Protein AF-A0A9X1TPW8-F1 (afdb_monomer_lite)

InterPro domains:
  IPR013189 Glycosyl hydrolase family 32, C-terminal [PF08244] (53-149)
  IPR013320 Concanavalin A-like lectin/glucanase domain superfamily [SSF49899] (25-156)
  IPR051214 Glycosyl Hydrolase 32 Enzymes [PTHR43101] (1-149)

Sequence (164 aa):
AGVLTAPREVDVHPDGSLRVVPAPELELLRAAAPFVTAPGRRTPLPPSYDLTVTASDRTTVSLLRSASGARLTVVLDPDEGTVTLDRADWPRTGPEGSAPIVVRAPADKVRILVDGSLLELFIGDRATITERIYRRPDDTAELAVSGGSEITVTGWEVVAPTDG

Foldseek 3Di:
DDDDDADWDWDADPVRAIFIDGDPCQVLQFDPFWQDWFADAKGADDLWKKKKKFFPAWKWKFFKAAPVGDTFIWIQHQPQQKIKTQQQVQFDPDPVHRDIDIDRHRRRMWIWTHHRQWIWICHNRRDIDIGGGDDDPRMGGMIHMDDGPDMTMTMGGGHDRPDD

Structure (mmCIF, N/CA/C/O backbone):
data_AF-A0A9X1TPW8-F1
#
_entry.id   AF-A0A9X1TPW8-F1
#
loop_
_atom_site.group_PDB
_atom_site.id
_atom_site.type_symbol
_atom_site.label_atom_id
_atom_site.label_alt_id
_atom_site.label_comp_id
_atom_site.label_asym_id
_atom_site.label_entity_id
_atom_site.label_seq_id
_atom_site.pdbx_PDB_ins_code
_atom_site.Cartn_x
_atom_site.Cartn_y
_atom_site.Cartn_z
_atom_site.occupancy
_atom_site.B_iso_or_equiv
_atom_site.auth_seq_id
_atom_site.auth_comp_id
_atom_site.auth_asym_id
_atom_site.auth_atom_id
_atom_site.pdbx_PDB_model_num
ATOM 1 N N . ALA A 1 1 ? 12.198 -19.810 -2.364 1.00 64.50 1 ALA A N 1
ATOM 2 C CA . ALA A 1 1 ? 12.490 -19.253 -1.027 1.00 64.50 1 ALA A CA 1
ATOM 3 C C . ALA A 1 1 ? 11.373 -18.287 -0.651 1.00 64.50 1 ALA A C 1
ATOM 5 O O . ALA A 1 1 ? 10.848 -17.639 -1.551 1.00 64.50 1 ALA A O 1
ATOM 6 N N . GLY A 1 2 ? 10.969 -18.253 0.620 1.00 83.00 2 GLY A N 1
ATOM 7 C CA . GLY A 1 2 ? 9.932 -17.350 1.134 1.00 83.00 2 GLY A CA 1
ATOM 8 C C . GLY A 1 2 ? 10.529 -16.203 1.949 1.00 83.00 2 GLY A C 1
ATOM 9 O O . GLY A 1 2 ? 11.703 -16.255 2.309 1.00 83.00 2 GLY A O 1
ATOM 10 N N . VAL A 1 3 ? 9.714 -15.190 2.230 1.00 91.06 3 VAL A N 1
ATOM 11 C CA . VAL A 1 3 ? 10.019 -14.087 3.154 1.00 91.06 3 VAL A CA 1
ATOM 12 C C . VAL A 1 3 ? 8.934 -14.039 4.227 1.00 91.06 3 VAL A C 1
ATOM 14 O O . VAL A 1 3 ? 7.811 -14.483 3.975 1.00 91.06 3 VAL A O 1
ATOM 17 N N . LEU A 1 4 ? 9.270 -13.542 5.415 1.00 93.81 4 LEU A N 1
ATOM 18 C CA . LEU A 1 4 ? 8.281 -13.306 6.464 1.00 93.81 4 LEU A CA 1
ATOM 19 C C . LEU A 1 4 ? 7.514 -12.018 6.168 1.00 93.81 4 LEU A C 1
ATOM 21 O O . LEU A 1 4 ? 8.063 -11.079 5.599 1.00 93.81 4 LEU A O 1
ATOM 25 N N . THR A 1 5 ? 6.244 -11.996 6.555 1.00 96.06 5 THR A N 1
ATOM 26 C CA . THR A 1 5 ? 5.426 -10.784 6.545 1.00 96.06 5 THR A CA 1
ATOM 27 C C . THR A 1 5 ? 5.793 -9.864 7.699 1.00 96.06 5 THR A C 1
ATOM 29 O O . THR A 1 5 ? 6.331 -10.323 8.711 1.00 96.06 5 THR A O 1
ATOM 32 N N . ALA A 1 6 ? 5.418 -8.593 7.593 1.00 95.56 6 ALA A N 1
ATOM 33 C CA . ALA A 1 6 ? 5.496 -7.648 8.693 1.00 95.56 6 ALA A CA 1
ATOM 34 C C . ALA A 1 6 ? 4.782 -8.190 9.956 1.00 95.56 6 ALA A C 1
ATOM 36 O O . ALA A 1 6 ? 3.683 -8.764 9.851 1.00 95.56 6 ALA A O 1
ATOM 37 N N . PRO A 1 7 ? 5.388 -8.021 11.151 1.00 96.44 7 PRO A N 1
ATOM 38 C CA . PRO A 1 7 ? 4.735 -8.331 12.414 1.00 96.44 7 PRO A CA 1
ATOM 39 C C . PRO A 1 7 ? 3.458 -7.505 12.561 1.00 96.44 7 PRO A C 1
ATOM 41 O O . PRO A 1 7 ? 3.364 -6.359 12.113 1.00 96.44 7 PRO A O 1
ATOM 44 N N . ARG A 1 8 ? 2.455 -8.117 13.182 1.00 96.56 8 ARG A N 1
ATOM 45 C CA . ARG A 1 8 ? 1.111 -7.564 13.302 1.00 96.56 8 ARG A CA 1
ATOM 46 C C . ARG A 1 8 ? 0.499 -7.964 14.631 1.00 96.56 8 ARG A C 1
ATOM 48 O O . ARG A 1 8 ? 0.705 -9.085 15.095 1.00 96.56 8 ARG A O 1
ATOM 55 N N . GLU A 1 9 ? -0.267 -7.055 15.201 1.00 97.38 9 GLU A N 1
ATOM 56 C CA . GLU A 1 9 ? -1.115 -7.335 16.348 1.00 97.38 9 GLU A CA 1
ATOM 57 C C . GLU A 1 9 ? -2.463 -7.848 15.848 1.00 97.38 9 GLU A C 1
ATOM 59 O O . GLU A 1 9 ? -3.008 -7.352 14.855 1.00 97.38 9 GLU A O 1
ATOM 64 N N . VAL A 1 10 ? -2.983 -8.861 16.536 1.00 96.44 10 VAL A N 1
ATOM 65 C CA . VAL A 1 10 ? -4.271 -9.479 16.232 1.00 96.44 10 VAL A CA 1
ATOM 66 C C . VAL A 1 10 ? -5.146 -9.384 17.471 1.00 96.44 10 VAL A C 1
ATOM 68 O O . VAL A 1 10 ? -4.734 -9.801 18.551 1.00 96.44 10 VAL A O 1
ATOM 71 N N . ASP A 1 11 ? -6.342 -8.841 17.295 1.00 96.31 11 ASP A N 1
ATOM 72 C CA . ASP A 1 11 ? -7.339 -8.653 18.347 1.00 96.31 11 ASP A CA 1
ATOM 73 C C . ASP A 1 11 ? -8.747 -8.908 17.777 1.00 96.31 11 ASP A C 1
ATOM 75 O O . ASP A 1 11 ? -8.898 -9.364 16.637 1.00 96.31 11 ASP A O 1
ATOM 79 N N . VAL A 1 12 ? -9.790 -8.636 18.555 1.00 96.94 12 VAL A N 1
ATOM 80 C CA . VAL A 1 12 ? -11.189 -8.812 18.171 1.00 96.94 12 VAL A CA 1
ATOM 81 C C . VAL A 1 12 ? -11.947 -7.501 18.377 1.00 96.94 12 VAL A C 1
ATOM 83 O O . VAL A 1 12 ? -11.910 -6.892 19.443 1.00 96.94 12 VAL A O 1
ATOM 86 N N . HIS A 1 13 ? -12.657 -7.061 17.342 1.00 93.81 13 HIS A N 1
ATOM 87 C CA . HIS A 1 13 ? -13.569 -5.920 17.402 1.00 93.81 13 HIS A CA 1
ATOM 88 C C . HIS A 1 13 ? -14.790 -6.216 18.293 1.00 93.81 13 HIS A C 1
ATOM 90 O O . HIS A 1 13 ? -15.148 -7.380 18.477 1.00 93.81 13 HIS A O 1
ATOM 96 N N . PRO A 1 14 ? -15.521 -5.196 18.789 1.00 95.12 14 PRO A N 1
ATOM 97 C CA . PRO A 1 14 ? -16.750 -5.411 19.567 1.00 95.12 14 PRO A CA 1
ATOM 98 C C . PRO A 1 14 ? -17.833 -6.227 18.840 1.00 95.12 14 PRO A C 1
ATOM 100 O O . PRO A 1 14 ? -18.679 -6.842 19.482 1.00 95.12 14 PRO A O 1
ATOM 103 N N . ASP A 1 15 ? -17.807 -6.232 17.504 1.00 93.19 15 ASP A N 1
ATOM 104 C CA . ASP A 1 15 ? -18.701 -7.015 16.641 1.00 93.19 15 ASP A CA 1
ATOM 105 C C . ASP A 1 15 ? -18.261 -8.488 16.465 1.00 93.19 15 ASP A C 1
ATOM 107 O O . ASP A 1 15 ? -18.922 -9.250 15.760 1.00 93.19 15 ASP A O 1
ATOM 111 N N . GLY A 1 16 ? -17.159 -8.899 17.103 1.00 94.31 16 GLY A N 1
ATOM 112 C CA . GLY A 1 16 ? -16.591 -10.245 17.022 1.00 94.31 16 GLY A CA 1
ATOM 113 C C . GLY A 1 16 ? -15.702 -10.490 15.799 1.00 94.31 16 GLY A C 1
ATOM 114 O O . GLY A 1 16 ? -15.172 -11.592 15.651 1.00 94.31 16 GLY A O 1
ATOM 115 N N . SER A 1 17 ? -15.525 -9.502 14.917 1.00 92.19 17 SER A N 1
ATOM 116 C CA . SER A 1 17 ? -14.631 -9.626 13.764 1.00 92.19 17 SER A CA 1
ATOM 117 C C . SER A 1 17 ? -13.160 -9.474 14.153 1.00 92.19 17 SER A C 1
ATOM 119 O O . SER A 1 17 ? -12.816 -8.836 15.147 1.00 92.19 17 SER A O 1
ATOM 121 N N . LEU A 1 18 ? -12.277 -10.078 13.358 1.00 93.88 18 LEU A N 1
ATOM 122 C CA . LEU A 1 18 ? -10.835 -9.995 13.567 1.00 93.88 18 LEU A CA 1
ATOM 123 C C . LEU A 1 18 ? -10.351 -8.559 13.329 1.00 93.88 18 LEU A C 1
ATOM 125 O O . LEU A 1 18 ? -10.643 -7.966 12.289 1.00 93.88 18 LEU A O 1
ATOM 129 N N . ARG A 1 19 ? -9.557 -8.039 14.259 1.00 95.31 19 ARG A N 1
ATOM 130 C CA . ARG A 1 19 ? -8.776 -6.820 14.089 1.00 95.31 19 ARG A CA 1
ATOM 131 C C . ARG A 1 19 ? -7.332 -7.197 13.790 1.00 95.31 19 ARG A C 1
ATOM 133 O O . ARG A 1 19 ? -6.740 -7.985 14.523 1.00 95.31 19 ARG A O 1
ATOM 140 N N . VAL A 1 20 ? -6.759 -6.631 12.732 1.00 95.12 20 VAL A N 1
ATOM 141 C CA . VAL A 1 20 ? -5.363 -6.867 12.340 1.00 95.12 20 VAL A CA 1
ATOM 142 C C . VAL A 1 20 ? -4.705 -5.545 11.983 1.00 95.12 20 VAL A C 1
ATOM 144 O O . VAL A 1 20 ? -5.105 -4.879 11.026 1.00 95.12 20 VAL A O 1
ATOM 147 N N . VAL A 1 21 ? -3.663 -5.175 12.724 1.00 96.12 21 VAL A N 1
ATOM 148 C CA . VAL A 1 21 ? -2.892 -3.946 12.485 1.00 96.12 21 VAL A CA 1
ATOM 149 C C . VAL A 1 21 ? -1.394 -4.242 12.450 1.00 96.12 21 VAL A C 1
ATOM 151 O O . VAL A 1 21 ? -0.947 -5.155 13.145 1.00 96.12 21 VAL A O 1
ATOM 154 N N . PRO A 1 22 ? -0.591 -3.501 11.664 1.00 96.56 22 PRO A N 1
ATOM 155 C CA . PRO A 1 22 ? 0.860 -3.637 11.732 1.00 96.56 22 PRO A CA 1
ATOM 156 C C . PRO A 1 22 ? 1.356 -3.305 13.139 1.00 96.56 22 PRO A C 1
ATOM 158 O O . PRO A 1 22 ? 0.847 -2.365 13.753 1.00 96.56 22 PRO A O 1
ATOM 161 N N . ALA A 1 23 ? 2.357 -4.043 13.617 1.00 96.75 23 ALA A N 1
ATOM 162 C CA . ALA A 1 23 ? 2.947 -3.799 14.927 1.00 96.75 23 ALA A CA 1
ATOM 163 C C . ALA A 1 23 ? 3.516 -2.364 15.004 1.00 96.75 23 ALA A C 1
ATOM 165 O O . ALA A 1 23 ? 4.138 -1.905 14.033 1.00 96.75 23 ALA A O 1
ATOM 166 N N . PRO A 1 24 ? 3.299 -1.629 16.109 1.00 95.38 24 PRO A N 1
ATOM 167 C CA . PRO A 1 24 ? 3.745 -0.242 16.244 1.00 95.38 24 PRO A CA 1
ATOM 168 C C . PRO A 1 24 ? 5.270 -0.093 16.157 1.00 95.38 24 PRO A C 1
ATOM 170 O O . PRO A 1 24 ? 5.761 0.928 15.684 1.00 95.38 24 PRO A O 1
ATOM 173 N N . GLU A 1 25 ? 6.038 -1.126 16.503 1.00 95.75 25 GLU A N 1
ATOM 174 C CA . GLU A 1 25 ? 7.501 -1.147 16.398 1.00 95.75 25 GLU A CA 1
ATOM 175 C C . GLU A 1 25 ? 7.997 -0.941 14.960 1.00 95.75 25 GLU A C 1
ATOM 177 O O . GLU A 1 25 ? 9.123 -0.491 14.762 1.00 95.75 25 GLU A O 1
ATOM 182 N N . LEU A 1 26 ? 7.161 -1.189 13.943 1.00 95.19 26 LEU A N 1
ATOM 183 C CA . LEU A 1 26 ? 7.493 -0.872 12.549 1.00 95.19 26 LEU A CA 1
ATOM 184 C C . LEU A 1 26 ? 7.722 0.624 12.316 1.00 95.19 26 LEU A C 1
ATOM 186 O O . LEU A 1 26 ? 8.400 0.995 11.362 1.00 95.19 26 LEU A O 1
ATOM 190 N N . GLU A 1 27 ? 7.183 1.495 13.171 1.00 95.25 27 GLU A N 1
ATOM 191 C CA . GLU A 1 27 ? 7.427 2.935 13.080 1.00 95.25 27 GLU A CA 1
ATOM 192 C C . GLU A 1 27 ? 8.878 3.307 13.402 1.00 95.25 27 GLU A C 1
ATOM 194 O O . GLU A 1 27 ? 9.373 4.297 12.868 1.00 95.25 27 GLU A O 1
ATOM 199 N N . LEU A 1 28 ? 9.583 2.484 14.187 1.00 95.25 28 LEU A N 1
ATOM 200 C CA . LEU A 1 28 ? 11.005 2.669 14.503 1.00 95.25 28 LEU A CA 1
ATOM 201 C C . LEU A 1 28 ? 11.912 2.459 13.285 1.00 95.25 28 LEU A C 1
ATOM 203 O O . LEU A 1 28 ? 13.068 2.869 13.300 1.00 95.25 28 LEU A O 1
ATOM 207 N N . LEU A 1 29 ? 11.393 1.824 12.230 1.00 96.00 29 LEU A N 1
ATOM 208 C CA . LEU A 1 29 ? 12.115 1.605 10.979 1.00 96.00 29 LEU A CA 1
ATOM 209 C C . LEU A 1 29 ? 11.955 2.768 9.992 1.00 96.00 29 LEU A C 1
ATOM 211 O O . LEU A 1 29 ? 12.553 2.744 8.919 1.00 96.00 29 LEU A O 1
ATOM 215 N N . ARG A 1 30 ? 11.126 3.772 10.297 1.00 97.19 30 ARG A N 1
ATOM 216 C CA . ARG A 1 30 ? 10.936 4.926 9.413 1.00 97.19 30 ARG A CA 1
ATOM 217 C C . ARG A 1 30 ? 12.195 5.788 9.404 1.00 97.19 30 ARG A C 1
ATOM 219 O O . ARG A 1 30 ? 12.748 6.114 10.451 1.00 97.19 30 ARG A O 1
ATOM 226 N N . ALA A 1 31 ? 12.608 6.222 8.217 1.00 97.50 31 ALA A N 1
ATOM 227 C CA . ALA A 1 31 ? 13.635 7.243 8.072 1.00 97.50 31 ALA A CA 1
ATOM 228 C C . ALA A 1 31 ? 13.263 8.527 8.839 1.00 97.50 31 ALA A C 1
ATOM 230 O O . ALA A 1 31 ? 12.090 8.814 9.082 1.00 97.50 31 ALA A O 1
ATOM 231 N N . ALA A 1 32 ? 14.267 9.346 9.165 1.00 95.88 32 ALA A N 1
ATOM 232 C CA . ALA A 1 32 ? 14.081 10.554 9.973 1.00 95.88 32 ALA A CA 1
ATOM 233 C C . ALA A 1 32 ? 13.073 11.563 9.383 1.00 95.88 32 ALA A C 1
ATOM 235 O O . ALA A 1 32 ? 12.473 12.342 10.122 1.00 95.88 32 ALA A O 1
ATOM 236 N N . ALA A 1 33 ? 12.883 11.557 8.060 1.00 96.81 33 ALA A N 1
ATOM 237 C CA . ALA A 1 33 ? 11.930 12.415 7.372 1.00 96.81 33 ALA A CA 1
ATOM 238 C C . ALA A 1 33 ? 11.082 11.615 6.368 1.00 96.81 33 ALA A C 1
ATOM 240 O O . ALA A 1 33 ? 11.593 10.683 5.739 1.00 96.81 33 ALA A O 1
ATOM 241 N N . PRO A 1 34 ? 9.803 11.984 6.181 1.00 98.06 34 PRO A N 1
ATOM 242 C CA . PRO A 1 34 ? 8.976 11.402 5.135 1.00 98.06 34 PRO A CA 1
ATOM 243 C C . PRO A 1 34 ? 9.469 11.830 3.746 1.00 98.06 34 PRO A C 1
ATOM 245 O O . PRO A 1 34 ? 9.841 12.986 3.539 1.00 98.06 34 PRO A O 1
ATOM 248 N N . PHE A 1 35 ? 9.403 10.926 2.766 1.00 97.31 35 PHE A N 1
ATOM 249 C CA . PHE A 1 35 ? 9.645 11.269 1.357 1.00 97.31 35 PHE A CA 1
ATOM 250 C C . PHE A 1 35 ? 8.414 11.912 0.694 1.00 97.31 35 PHE A C 1
ATOM 252 O O . PHE A 1 35 ? 8.516 12.483 -0.392 1.00 97.31 35 PHE A O 1
ATOM 259 N N . VAL A 1 36 ? 7.238 11.816 1.328 1.00 97.75 36 VAL A N 1
ATOM 260 C CA . VAL A 1 36 ? 5.982 12.427 0.876 1.00 97.75 36 VAL A CA 1
ATOM 261 C C . VAL A 1 36 ? 5.090 12.769 2.070 1.00 97.75 36 VAL A C 1
ATOM 263 O O . VAL A 1 36 ? 4.996 11.984 3.009 1.00 97.75 36 VAL A O 1
ATOM 266 N N . THR A 1 37 ? 4.430 13.929 2.027 1.00 96.31 37 THR A N 1
ATOM 267 C CA . THR A 1 37 ? 3.482 14.406 3.060 1.00 96.31 37 THR A CA 1
ATOM 268 C C . THR A 1 37 ? 2.151 14.909 2.495 1.00 96.31 37 THR A C 1
ATOM 270 O O . THR A 1 37 ? 1.269 15.317 3.248 1.00 96.31 37 THR A O 1
ATOM 273 N N . ALA A 1 38 ? 1.999 14.902 1.170 1.00 93.12 38 ALA A N 1
ATOM 274 C CA . ALA A 1 38 ? 0.773 15.262 0.474 1.00 93.12 38 ALA A CA 1
ATOM 275 C C . ALA A 1 38 ? 0.742 14.602 -0.917 1.00 93.12 38 ALA A C 1
ATOM 277 O O . ALA A 1 38 ? 1.803 14.251 -1.449 1.00 93.12 38 ALA A O 1
ATOM 278 N N . PRO A 1 39 ? -0.440 14.463 -1.547 1.00 90.50 39 PRO A N 1
ATOM 279 C CA . PRO A 1 39 ? -0.533 14.078 -2.950 1.00 90.50 39 PRO A CA 1
ATOM 280 C C . PRO A 1 39 ? 0.296 15.019 -3.837 1.00 90.50 39 PRO A C 1
ATOM 282 O O . PRO A 1 39 ? 0.134 16.237 -3.810 1.00 90.50 39 PRO A O 1
ATOM 285 N N . GLY A 1 40 ? 1.189 14.444 -4.638 1.00 84.50 40 GLY A N 1
ATOM 286 C CA . GLY A 1 40 ? 1.994 15.159 -5.627 1.00 84.50 40 GLY A CA 1
ATOM 287 C C . GLY A 1 40 ? 1.758 14.609 -7.029 1.00 84.50 40 GLY A C 1
ATOM 288 O O . GLY A 1 40 ? 1.061 13.613 -7.217 1.00 84.50 40 GLY A O 1
ATOM 289 N N . ARG A 1 41 ? 2.369 15.235 -8.044 1.00 81.69 41 ARG A N 1
ATOM 290 C CA . ARG A 1 41 ? 2.206 14.782 -9.434 1.00 81.69 41 ARG A CA 1
ATOM 291 C C . ARG A 1 41 ? 2.763 13.369 -9.630 1.00 81.69 41 ARG A C 1
ATOM 293 O O . ARG A 1 41 ? 2.063 12.531 -10.192 1.00 81.69 41 ARG A O 1
ATOM 300 N N . ARG A 1 42 ? 4.016 13.140 -9.211 1.00 93.88 42 ARG A N 1
ATOM 301 C CA . ARG A 1 42 ? 4.726 11.848 -9.173 1.00 93.88 42 ARG A CA 1
ATOM 302 C C . ARG A 1 42 ? 5.880 11.944 -8.179 1.00 93.88 42 ARG A C 1
ATOM 304 O O . ARG A 1 42 ? 6.663 12.887 -8.286 1.00 93.88 42 ARG A O 1
ATOM 311 N N . THR A 1 43 ? 6.016 10.970 -7.291 1.00 96.81 43 THR A N 1
ATOM 312 C CA . THR A 1 43 ? 7.106 10.913 -6.305 1.00 96.81 43 THR A CA 1
ATOM 313 C C . THR A 1 43 ? 7.857 9.592 -6.459 1.00 96.81 43 THR A C 1
ATOM 315 O O . THR A 1 43 ? 7.207 8.550 -6.438 1.00 96.81 43 THR A O 1
ATOM 318 N N . PRO A 1 44 ? 9.190 9.579 -6.636 1.00 97.06 44 PRO A N 1
ATOM 319 C CA . PRO A 1 44 ? 9.957 8.333 -6.645 1.00 97.06 44 PRO A CA 1
ATOM 320 C C . PRO A 1 44 ? 9.736 7.538 -5.354 1.00 97.06 44 PRO A C 1
ATOM 322 O O . PRO A 1 44 ? 9.735 8.120 -4.271 1.00 97.06 44 PRO A O 1
ATOM 325 N N . LEU A 1 45 ? 9.542 6.223 -5.470 1.00 98.19 45 LEU A N 1
ATOM 326 C CA . LEU A 1 45 ? 9.378 5.348 -4.308 1.00 98.19 45 LEU A CA 1
ATOM 327 C C . LEU A 1 45 ? 10.706 4.666 -3.952 1.00 98.19 45 LEU A C 1
ATOM 329 O O . LEU A 1 45 ? 11.348 4.111 -4.852 1.00 98.19 45 LEU A O 1
ATOM 333 N N . PRO A 1 46 ? 11.104 4.648 -2.665 1.00 97.56 46 PRO A N 1
ATOM 334 C CA . PRO A 1 46 ? 12.265 3.880 -2.235 1.00 97.56 46 PRO A CA 1
ATOM 335 C C . PRO A 1 46 ? 12.033 2.364 -2.409 1.00 97.56 46 PRO A C 1
ATOM 337 O O . PRO A 1 46 ? 10.907 1.918 -2.669 1.00 97.56 46 PRO A O 1
ATOM 340 N N . PRO A 1 47 ? 13.086 1.531 -2.320 1.00 95.19 47 PRO A N 1
ATOM 341 C CA . PRO A 1 47 ? 12.947 0.079 -2.451 1.00 95.19 47 PRO A CA 1
ATOM 342 C C . PRO A 1 47 ? 12.050 -0.529 -1.365 1.00 95.19 47 PRO A C 1
ATOM 344 O O . PRO A 1 47 ? 11.300 -1.458 -1.677 1.00 95.19 47 PRO A O 1
ATOM 347 N N . SER A 1 48 ? 12.085 0.039 -0.156 1.00 97.94 48 SER A N 1
ATOM 348 C CA . SER A 1 48 ? 11.257 -0.355 0.983 1.00 97.94 48 SER A CA 1
ATOM 349 C C . SER A 1 48 ? 10.634 0.885 1.632 1.00 97.94 48 SER A C 1
ATOM 351 O O . SER A 1 48 ? 11.308 1.901 1.819 1.00 97.94 48 SER A O 1
ATOM 353 N N . TYR A 1 49 ? 9.334 0.843 1.924 1.00 98.56 49 TYR A N 1
ATOM 354 C CA . TYR A 1 49 ? 8.586 1.992 2.439 1.00 98.56 49 TYR A CA 1
ATOM 355 C C . TYR A 1 49 ? 7.363 1.613 3.272 1.00 98.56 49 TYR A C 1
ATOM 357 O O . TYR A 1 49 ? 6.767 0.551 3.101 1.00 98.56 49 TYR A O 1
ATOM 365 N N . ASP A 1 50 ? 6.964 2.554 4.124 1.00 98.56 50 ASP A N 1
ATOM 366 C CA . ASP A 1 50 ? 5.704 2.577 4.859 1.00 98.56 50 ASP A CA 1
ATOM 367 C C . ASP A 1 50 ? 4.906 3.804 4.412 1.00 98.56 50 ASP A C 1
ATOM 369 O O . ASP A 1 50 ? 5.326 4.941 4.635 1.00 98.56 50 ASP A O 1
ATOM 373 N N . LEU A 1 51 ? 3.783 3.573 3.737 1.00 98.62 51 LEU A N 1
ATOM 374 C CA . LEU A 1 51 ? 2.942 4.597 3.128 1.00 98.62 51 LEU A CA 1
ATOM 375 C C . LEU A 1 51 ? 1.527 4.512 3.698 1.00 98.62 51 LEU A C 1
ATOM 377 O O . LEU A 1 51 ? 0.864 3.486 3.598 1.00 98.62 51 LEU A O 1
ATOM 381 N N . THR A 1 52 ? 1.029 5.610 4.252 1.00 98.44 52 THR A N 1
ATOM 382 C CA . THR A 1 52 ? -0.368 5.738 4.674 1.00 98.44 52 THR A CA 1
ATOM 383 C C . THR A 1 52 ? -1.112 6.650 3.713 1.00 98.44 52 THR A C 1
ATOM 385 O O . THR A 1 52 ? -0.631 7.735 3.385 1.00 98.44 52 THR A O 1
ATOM 388 N N . VAL A 1 53 ? -2.295 6.210 3.288 1.00 98.25 53 VAL A N 1
ATOM 389 C CA . VAL A 1 53 ? -3.220 6.998 2.472 1.00 98.25 53 VAL A CA 1
ATOM 390 C C . VAL A 1 53 ? -4.572 7.033 3.164 1.00 98.25 53 VAL A C 1
ATOM 392 O O . VAL A 1 53 ? -5.091 5.984 3.555 1.00 98.25 53 VAL A O 1
ATOM 395 N N . THR A 1 54 ? -5.139 8.229 3.295 1.00 97.81 54 THR A N 1
ATOM 396 C CA . T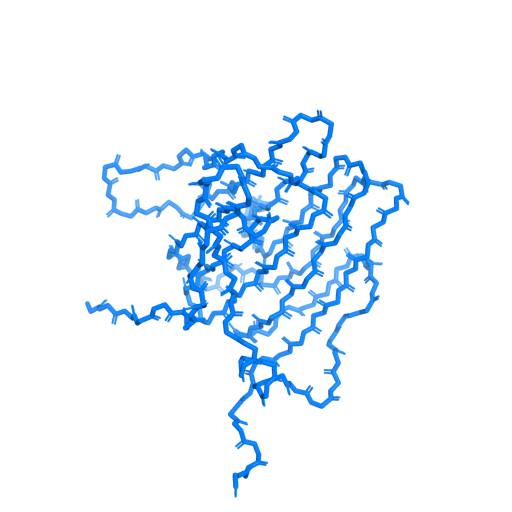HR A 1 54 ? -6.548 8.409 3.651 1.00 97.81 54 THR A CA 1
ATOM 397 C C . THR A 1 54 ? -7.282 9.109 2.522 1.00 97.81 54 THR A C 1
ATOM 399 O O . THR A 1 54 ? -6.709 9.978 1.860 1.00 97.81 54 THR A O 1
ATOM 402 N N . ALA A 1 55 ? -8.543 8.753 2.323 1.00 96.44 55 ALA A N 1
ATOM 403 C CA . ALA A 1 55 ? -9.384 9.323 1.283 1.00 96.44 55 ALA A CA 1
ATOM 404 C C . ALA A 1 55 ? -10.846 9.379 1.735 1.00 96.44 55 ALA A C 1
ATOM 406 O O . ALA A 1 55 ? -11.334 8.431 2.346 1.00 96.44 55 ALA A O 1
ATOM 407 N N . SER A 1 56 ? -11.538 10.471 1.416 1.00 96.50 56 SER A N 1
ATOM 408 C CA . SER A 1 56 ? -12.991 10.594 1.606 1.00 96.50 56 SER A CA 1
ATOM 409 C C . SER A 1 56 ? -13.792 10.097 0.400 1.00 96.50 56 SER A C 1
ATOM 411 O O . SER A 1 56 ? -14.862 9.531 0.585 1.00 96.50 56 SER A O 1
ATOM 413 N N . ASP A 1 57 ? -13.251 10.242 -0.813 1.00 96.25 57 ASP A N 1
ATOM 414 C CA . ASP A 1 57 ? -13.862 9.760 -2.055 1.00 96.25 57 ASP A CA 1
ATOM 415 C C . ASP A 1 57 ? -12.965 8.742 -2.768 1.00 96.25 57 ASP A C 1
ATOM 417 O O . ASP A 1 57 ? -11.784 8.555 -2.439 1.00 96.25 57 ASP A O 1
ATOM 421 N N . ARG A 1 58 ? -13.510 8.128 -3.825 1.00 97.88 58 ARG A N 1
ATOM 422 C CA . ARG A 1 58 ? -12.789 7.1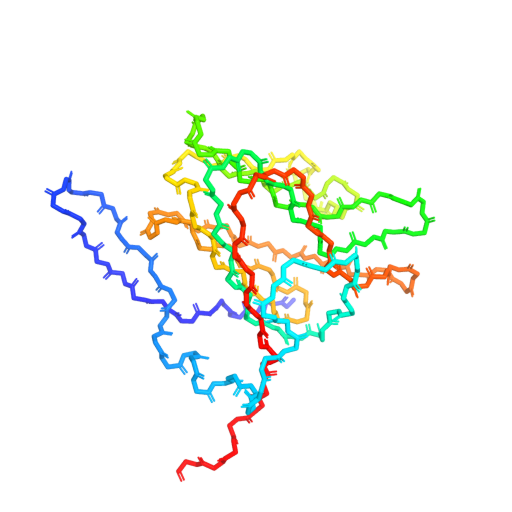60 -4.652 1.00 97.88 58 ARG A CA 1
ATOM 423 C C . ARG A 1 58 ? -11.427 7.693 -5.109 1.00 97.88 58 ARG A C 1
ATOM 425 O O . ARG A 1 58 ? -11.329 8.664 -5.866 1.00 97.88 58 ARG A O 1
ATOM 432 N N . THR A 1 59 ? -10.372 7.000 -4.690 1.00 98.19 59 THR A N 1
ATOM 433 C CA . THR A 1 59 ? -8.977 7.421 -4.852 1.00 98.19 59 THR A CA 1
ATOM 434 C C . THR A 1 59 ? -8.135 6.275 -5.388 1.00 98.19 59 THR A C 1
ATOM 436 O O . THR A 1 59 ? -8.182 5.157 -4.888 1.00 98.19 59 THR A O 1
ATOM 439 N N . THR A 1 60 ? -7.337 6.551 -6.416 1.00 98.25 60 THR A N 1
ATOM 440 C CA . THR A 1 60 ? -6.400 5.592 -7.010 1.00 98.25 60 THR A CA 1
ATOM 441 C C . THR A 1 60 ? -4.971 5.956 -6.638 1.00 98.25 60 THR A C 1
ATOM 443 O O . THR A 1 60 ? -4.495 7.041 -6.976 1.00 98.25 60 THR A O 1
ATOM 446 N N . VAL A 1 61 ? -4.276 5.015 -6.006 1.00 98.50 61 VAL A N 1
ATOM 447 C CA . VAL A 1 61 ? -2.859 5.081 -5.645 1.00 98.50 61 VAL A CA 1
ATOM 448 C C . VAL A 1 61 ? -2.081 4.161 -6.582 1.00 98.50 61 VAL A C 1
ATOM 450 O O . VAL A 1 61 ? -2.238 2.947 -6.537 1.00 98.50 61 VAL A O 1
ATOM 453 N N . SER A 1 62 ? -1.240 4.720 -7.444 1.00 98.19 62 SER A N 1
ATOM 454 C CA . SER A 1 62 ? -0.306 3.976 -8.294 1.00 98.19 62 SER A CA 1
ATOM 455 C C . SER A 1 62 ? 1.039 3.843 -7.590 1.00 98.19 62 SER A C 1
ATOM 457 O O . SER A 1 62 ? 1.547 4.845 -7.093 1.00 98.19 62 SER A O 1
ATOM 459 N N . LEU A 1 63 ? 1.616 2.639 -7.593 1.00 98.31 63 LEU A N 1
ATOM 460 C CA . LEU A 1 63 ? 2.887 2.323 -6.917 1.00 98.31 63 LEU A CA 1
ATOM 461 C C . LEU A 1 63 ? 4.006 1.909 -7.887 1.00 98.31 63 LEU A C 1
ATOM 463 O O . LEU A 1 63 ? 5.191 2.034 -7.585 1.00 98.31 63 LEU A O 1
ATOM 467 N N . LEU A 1 64 ? 3.638 1.381 -9.054 1.00 97.62 64 LEU A N 1
ATOM 468 C CA . LEU A 1 64 ? 4.566 1.044 -10.128 1.00 97.62 64 LEU A CA 1
ATOM 469 C C . LEU A 1 64 ? 3.953 1.403 -11.469 1.00 97.62 64 LEU A C 1
ATOM 471 O O . LEU A 1 64 ? 2.735 1.335 -11.632 1.00 97.62 64 LEU A O 1
ATOM 475 N N . ARG A 1 65 ? 4.809 1.726 -12.436 1.00 97.38 65 ARG A N 1
ATOM 476 C CA . ARG A 1 65 ? 4.451 1.879 -13.843 1.00 97.38 65 ARG A CA 1
ATOM 477 C C . ARG A 1 65 ? 5.399 1.064 -14.715 1.00 97.38 65 ARG A C 1
ATOM 479 O O . ARG A 1 65 ? 6.608 1.234 -14.606 1.00 97.38 65 ARG A O 1
ATOM 486 N N . SER A 1 66 ? 4.856 0.246 -15.609 1.00 96.44 66 SER A N 1
ATOM 487 C CA . SER A 1 66 ? 5.656 -0.474 -16.605 1.00 96.44 66 SER A CA 1
ATOM 488 C C . SER A 1 66 ? 6.015 0.413 -17.799 1.00 96.44 66 SER A C 1
ATOM 490 O O . SER A 1 66 ? 5.408 1.469 -18.008 1.00 96.44 66 SER A O 1
ATOM 492 N N . ALA A 1 67 ? 6.948 -0.035 -18.643 1.00 94.31 67 ALA A N 1
ATOM 493 C CA . ALA A 1 67 ? 7.298 0.666 -19.883 1.00 94.31 67 ALA A CA 1
ATOM 494 C C . ALA A 1 67 ? 6.103 0.854 -20.839 1.00 94.31 67 ALA A C 1
ATOM 496 O O . ALA A 1 67 ? 6.043 1.843 -21.567 1.00 94.31 67 ALA A O 1
ATOM 497 N N . SER A 1 68 ? 5.121 -0.055 -20.798 1.00 94.56 68 SER A N 1
ATOM 498 C CA . SER A 1 68 ? 3.872 0.054 -21.573 1.00 94.56 68 SER A CA 1
ATOM 499 C C . SER A 1 68 ? 2.866 1.057 -20.991 1.00 94.56 68 SER A C 1
ATOM 501 O O . SER A 1 68 ? 1.865 1.378 -21.627 1.00 94.56 68 SER A O 1
ATOM 503 N N . GLY A 1 69 ? 3.123 1.571 -19.784 1.00 95.38 69 GLY A N 1
ATOM 504 C CA . GLY A 1 69 ? 2.259 2.516 -19.083 1.00 95.38 69 GLY A CA 1
ATOM 505 C C . GLY A 1 69 ? 1.244 1.879 -18.133 1.00 95.38 69 GLY A C 1
ATOM 506 O O . GLY A 1 69 ? 0.575 2.627 -17.415 1.00 95.38 69 GLY A O 1
ATOM 507 N N . ALA A 1 70 ? 1.157 0.546 -18.081 1.00 95.88 70 ALA A N 1
ATOM 508 C CA . ALA A 1 70 ? 0.357 -0.159 -17.083 1.00 95.88 70 ALA A CA 1
ATOM 509 C C . ALA A 1 70 ? 0.810 0.160 -15.656 1.00 95.88 70 ALA A C 1
ATOM 511 O O . ALA A 1 70 ? 1.972 0.518 -15.445 1.00 95.88 70 ALA A O 1
ATOM 512 N N . ARG A 1 71 ? -0.097 0.046 -14.678 1.00 97.38 71 ARG A N 1
ATOM 513 C CA . ARG A 1 71 ? 0.142 0.495 -13.300 1.00 97.38 71 ARG A CA 1
ATOM 514 C C . ARG A 1 71 ? -0.278 -0.537 -12.267 1.00 97.38 71 ARG A C 1
ATOM 516 O O . ARG A 1 71 ? -1.351 -1.112 -12.388 1.00 97.38 71 ARG A O 1
ATOM 523 N N . LEU A 1 72 ? 0.547 -0.717 -11.236 1.00 98.00 72 LEU A N 1
ATOM 524 C CA . LEU A 1 72 ? 0.142 -1.417 -10.019 1.00 98.00 72 LEU A CA 1
ATOM 525 C C . LEU A 1 72 ? -0.650 -0.417 -9.188 1.00 98.00 72 LEU A C 1
ATOM 527 O O . LEU A 1 72 ? -0.079 0.603 -8.784 1.00 98.00 72 LEU A O 1
ATOM 531 N N . THR A 1 73 ? -1.932 -0.685 -8.950 1.00 98.44 73 THR A N 1
ATOM 532 C CA . THR A 1 73 ? -2.805 0.286 -8.282 1.00 98.44 73 THR A CA 1
ATOM 533 C C . THR A 1 73 ? -3.520 -0.276 -7.066 1.00 98.44 73 THR A C 1
ATOM 535 O O . THR A 1 73 ? -3.926 -1.434 -7.041 1.00 98.44 73 THR A O 1
ATOM 538 N N . VAL A 1 74 ? -3.684 0.583 -6.064 1.00 98.69 74 VAL A N 1
ATOM 539 C CA . VAL A 1 74 ? -4.594 0.404 -4.937 1.00 98.69 74 VAL A CA 1
ATOM 540 C C . VAL A 1 74 ? -5.707 1.431 -5.100 1.00 98.69 74 VAL A C 1
ATOM 542 O O . VAL A 1 74 ? -5.449 2.634 -5.083 1.00 98.69 74 VAL A O 1
ATOM 545 N N . VAL A 1 75 ? -6.936 0.969 -5.299 1.00 98.56 75 VAL A N 1
ATOM 546 C CA . VAL A 1 75 ? -8.123 1.824 -5.385 1.00 98.56 75 VAL A CA 1
ATOM 547 C C . VAL A 1 75 ? -8.862 1.742 -4.063 1.00 98.56 75 VAL A C 1
ATOM 549 O O . VAL A 1 75 ? -9.284 0.658 -3.671 1.00 98.56 75 VAL A O 1
ATOM 552 N N . LEU A 1 76 ? -9.000 2.878 -3.393 1.00 98.56 76 LEU A N 1
ATOM 553 C CA . LEU A 1 76 ? -9.848 3.062 -2.226 1.00 98.56 76 LEU A CA 1
ATOM 554 C C . LEU A 1 76 ? -11.199 3.570 -2.724 1.00 98.56 76 LEU A C 1
ATOM 556 O O . LEU A 1 76 ? -11.233 4.548 -3.470 1.00 98.56 76 LEU A O 1
ATOM 560 N N . ASP A 1 77 ? -12.288 2.924 -2.327 1.00 97.94 77 ASP A N 1
ATOM 561 C CA . ASP A 1 77 ? -13.655 3.359 -2.612 1.00 97.94 77 ASP A CA 1
ATOM 562 C C . ASP A 1 77 ? -14.456 3.400 -1.297 1.00 97.94 77 ASP A C 1
ATOM 564 O O . ASP A 1 77 ? -15.040 2.384 -0.899 1.00 97.94 77 ASP A O 1
ATOM 568 N N . PRO A 1 78 ? -14.409 4.534 -0.563 1.00 97.00 78 PRO A N 1
ATOM 569 C CA . PRO A 1 78 ? -15.129 4.697 0.699 1.00 97.00 78 PRO A CA 1
ATOM 570 C C . PRO A 1 78 ? -16.646 4.529 0.558 1.00 97.00 78 PRO A C 1
ATOM 572 O O . PRO A 1 78 ? -17.258 3.913 1.430 1.00 97.00 78 PRO A O 1
ATOM 575 N N . ASP A 1 79 ? -17.230 4.993 -0.553 1.00 96.50 79 ASP A N 1
ATOM 576 C CA . ASP A 1 79 ? -18.669 4.893 -0.830 1.00 96.50 79 ASP A CA 1
ATOM 577 C C . ASP A 1 79 ? -19.116 3.435 -1.009 1.00 96.50 79 ASP A C 1
ATOM 579 O O . ASP A 1 79 ? -20.146 3.017 -0.474 1.00 96.50 79 ASP A O 1
ATOM 583 N N . GLU A 1 80 ? -18.334 2.625 -1.729 1.00 96.69 80 GLU A N 1
ATOM 584 C CA . GLU A 1 80 ? -18.622 1.196 -1.900 1.00 96.69 80 GLU A CA 1
ATOM 585 C C . GLU A 1 80 ? -18.097 0.315 -0.750 1.00 96.69 80 GLU A C 1
ATOM 587 O O . GLU A 1 80 ? -18.392 -0.889 -0.702 1.00 96.69 80 GLU A O 1
ATOM 592 N N . GLY A 1 81 ? -17.299 0.877 0.162 1.00 97.06 81 GLY A N 1
ATOM 593 C CA . GLY A 1 81 ? -16.607 0.135 1.215 1.00 97.06 81 GLY A CA 1
ATOM 594 C C . GLY A 1 81 ? -15.673 -0.932 0.643 1.00 97.06 81 GLY A C 1
ATOM 595 O O . GLY A 1 81 ? -15.721 -2.094 1.069 1.00 97.06 81 GLY A O 1
ATOM 596 N N . THR A 1 82 ? -14.885 -0.577 -0.381 1.00 98.12 82 THR A N 1
ATOM 597 C CA . THR A 1 82 ? -13.954 -1.513 -1.027 1.00 98.12 82 THR A CA 1
ATOM 598 C C . THR A 1 82 ? -12.541 -0.969 -1.172 1.00 98.12 82 THR A C 1
ATOM 600 O O . THR A 1 82 ? -12.325 0.208 -1.452 1.00 98.12 82 THR A O 1
ATOM 603 N N . VAL A 1 83 ? -11.564 -1.866 -1.048 1.00 98.62 83 VAL A N 1
ATOM 604 C CA . VAL A 1 83 ? -10.196 -1.632 -1.512 1.00 98.62 83 VAL A CA 1
ATOM 605 C C . VAL A 1 83 ? -9.850 -2.669 -2.571 1.00 98.62 83 VAL A C 1
ATOM 607 O O . VAL A 1 83 ? -10.013 -3.870 -2.350 1.00 98.62 83 VAL A O 1
ATOM 610 N N . THR A 1 84 ? -9.366 -2.203 -3.721 1.00 98.62 84 THR A N 1
ATOM 611 C CA . THR A 1 84 ? -8.956 -3.055 -4.843 1.00 98.62 84 THR A CA 1
ATOM 612 C C . THR A 1 84 ? -7.457 -2.944 -5.080 1.00 98.62 84 THR A C 1
ATOM 614 O O . THR A 1 84 ? -6.961 -1.847 -5.316 1.00 98.62 84 THR A O 1
ATOM 617 N N . LEU A 1 85 ? -6.742 -4.069 -5.074 1.00 98.38 85 LEU A N 1
ATOM 618 C CA . LEU A 1 85 ? -5.377 -4.172 -5.590 1.00 98.38 85 LEU A CA 1
ATOM 619 C C . LEU A 1 85 ? -5.429 -4.706 -7.023 1.00 98.38 85 LEU A C 1
ATOM 621 O O . LEU A 1 85 ? -5.698 -5.891 -7.235 1.00 98.38 85 LEU A O 1
ATOM 625 N N . ASP A 1 86 ? -5.141 -3.850 -7.999 1.00 97.19 86 ASP A N 1
ATOM 626 C CA . ASP A 1 86 ? -4.949 -4.264 -9.387 1.00 97.19 86 ASP A CA 1
ATOM 627 C C . ASP A 1 86 ? -3.462 -4.477 -9.667 1.00 97.19 86 ASP A C 1
ATOM 629 O O . ASP A 1 86 ? -2.662 -3.536 -9.655 1.00 97.19 86 ASP A O 1
ATOM 633 N N . ARG A 1 87 ? -3.118 -5.743 -9.915 1.00 95.06 87 ARG A N 1
ATOM 634 C CA . ARG A 1 87 ? -1.772 -6.230 -10.228 1.00 95.06 87 ARG A CA 1
ATOM 635 C C . ARG A 1 87 ? -1.724 -6.999 -11.548 1.00 95.06 87 ARG A C 1
ATOM 637 O O . ARG A 1 87 ? -0.875 -7.878 -11.700 1.00 95.06 87 ARG A O 1
ATOM 644 N N . ALA A 1 88 ? -2.632 -6.721 -12.483 1.00 92.12 88 ALA A N 1
ATOM 645 C CA . ALA A 1 88 ? -2.793 -7.539 -13.685 1.00 92.12 88 ALA A CA 1
ATOM 646 C C . ALA A 1 88 ? -1.510 -7.670 -14.523 1.00 92.12 88 ALA A C 1
ATOM 648 O O . ALA A 1 88 ? -1.212 -8.752 -15.030 1.00 92.12 88 ALA A O 1
ATOM 649 N N . ASP A 1 89 ? -0.712 -6.602 -14.590 1.00 92.94 89 ASP A N 1
ATOM 650 C CA . ASP A 1 89 ? 0.566 -6.567 -15.312 1.00 92.94 89 ASP A CA 1
ATOM 651 C C . ASP A 1 89 ? 1.757 -7.165 -14.549 1.00 92.94 89 ASP A C 1
ATOM 653 O O . ASP A 1 89 ? 2.807 -7.417 -15.146 1.00 92.94 89 ASP A O 1
ATOM 657 N N . TRP A 1 90 ? 1.581 -7.468 -13.261 1.00 93.12 90 TRP A N 1
ATOM 658 C CA . TRP A 1 90 ? 2.543 -8.175 -12.410 1.00 93.12 90 TRP A CA 1
ATOM 659 C C . TRP A 1 90 ? 1.889 -9.430 -11.815 1.00 93.12 90 TRP A C 1
ATOM 661 O O . TRP A 1 90 ? 1.734 -9.538 -10.594 1.00 93.12 90 TRP A O 1
ATOM 671 N N . PRO A 1 91 ? 1.452 -10.382 -12.663 1.00 85.69 91 PRO A N 1
ATOM 672 C CA . PRO A 1 91 ? 0.718 -11.540 -12.193 1.00 85.69 91 PRO A CA 1
ATOM 673 C C . PRO A 1 91 ? 1.615 -12.463 -11.373 1.00 85.69 91 PRO A C 1
ATOM 675 O O . PRO A 1 91 ? 2.812 -12.609 -11.637 1.00 85.69 91 PRO A O 1
ATOM 678 N N . ARG A 1 92 ? 1.006 -13.163 -10.417 1.00 79.62 92 ARG A N 1
ATOM 679 C CA . ARG A 1 92 ? 1.659 -14.306 -9.783 1.00 79.62 92 ARG A CA 1
ATOM 680 C C . ARG A 1 92 ? 1.858 -15.407 -10.819 1.00 79.62 92 ARG A C 1
ATOM 682 O O . ARG A 1 92 ? 0.982 -15.683 -11.637 1.00 79.62 92 ARG A O 1
ATOM 689 N N . THR A 1 93 ? 2.990 -16.092 -10.741 1.00 73.62 93 THR A N 1
ATOM 690 C CA . THR A 1 93 ? 3.197 -17.366 -11.428 1.00 73.62 93 THR A CA 1
ATOM 691 C C . THR A 1 93 ? 2.437 -18.458 -10.671 1.00 73.62 93 THR A C 1
ATOM 693 O O . THR A 1 93 ? 2.989 -19.132 -9.808 1.00 73.62 93 THR A O 1
ATOM 696 N N . GLY A 1 94 ? 1.137 -18.597 -10.943 1.00 74.44 94 GLY A N 1
ATOM 697 C CA . GLY A 1 94 ? 0.278 -19.552 -10.242 1.00 74.44 94 GLY A CA 1
ATOM 698 C C . GLY A 1 94 ? -1.189 -19.522 -10.687 1.00 74.44 94 GLY A C 1
ATOM 699 O O . GLY A 1 94 ? -1.572 -18.687 -11.507 1.00 74.44 94 GLY A O 1
ATOM 700 N N . PRO A 1 95 ? -2.027 -20.424 -10.142 1.00 73.81 95 PRO A N 1
ATOM 701 C CA . PRO A 1 95 ? -3.447 -20.525 -10.489 1.00 73.81 95 PRO A CA 1
ATOM 702 C C . PRO A 1 95 ? -4.270 -19.309 -10.036 1.00 73.81 95 PRO A C 1
ATOM 704 O O . PRO A 1 95 ? -5.376 -19.111 -10.525 1.00 73.81 95 PRO A O 1
ATOM 707 N N . GLU A 1 96 ? -3.730 -18.484 -9.132 1.00 73.75 96 GLU A N 1
ATOM 708 C CA . GLU A 1 96 ? -4.370 -17.259 -8.629 1.00 73.75 96 GLU A CA 1
ATOM 709 C C . GLU A 1 96 ? -4.507 -16.175 -9.718 1.00 73.75 96 GLU A C 1
ATOM 711 O O . GLU A 1 96 ? -5.292 -15.241 -9.570 1.00 73.75 96 GLU A O 1
ATOM 716 N N . GLY A 1 97 ? -3.763 -16.298 -10.825 1.00 79.19 97 GLY A N 1
ATOM 717 C CA . GLY A 1 97 ? -3.912 -15.459 -12.011 1.00 79.19 97 GLY A CA 1
ATOM 718 C C . GLY A 1 97 ? -3.560 -13.981 -11.805 1.00 79.19 97 GLY A C 1
ATOM 719 O O . GLY A 1 97 ? -2.807 -13.598 -10.904 1.00 79.19 97 GLY A O 1
ATOM 720 N N . SER A 1 98 ? -4.088 -13.143 -12.698 1.00 83.81 98 SER A N 1
ATOM 721 C CA . SER A 1 98 ? -3.843 -11.696 -12.786 1.00 83.81 98 SER A CA 1
ATOM 722 C C . SER A 1 98 ? -5.043 -10.844 -12.354 1.00 83.81 98 SER A C 1
ATOM 724 O O . SER A 1 98 ? -4.993 -9.624 -12.470 1.00 83.81 98 SER A O 1
ATOM 726 N N . ALA A 1 99 ? -6.130 -11.466 -11.887 1.00 89.88 99 ALA A N 1
ATOM 727 C CA . ALA A 1 99 ? -7.346 -10.744 -11.534 1.00 89.88 99 ALA A CA 1
ATOM 728 C C . ALA A 1 99 ? -7.104 -9.778 -10.355 1.00 89.88 99 ALA A C 1
ATOM 730 O O . ALA A 1 99 ? -6.346 -10.121 -9.439 1.00 89.88 99 ALA A O 1
ATOM 731 N N . PRO A 1 100 ? -7.755 -8.600 -10.345 1.00 94.94 100 PRO A N 1
ATOM 732 C CA . PRO A 1 100 ? -7.710 -7.703 -9.200 1.00 94.94 100 PRO A CA 1
ATOM 733 C C . PRO A 1 100 ? -8.225 -8.377 -7.927 1.00 94.94 100 PRO A C 1
ATOM 735 O O . PRO A 1 100 ? -9.193 -9.141 -7.952 1.00 94.94 100 PRO A O 1
ATOM 738 N N . ILE A 1 101 ? -7.597 -8.056 -6.800 1.00 95.81 101 ILE A N 1
ATOM 739 C CA . ILE A 1 101 ? -8.036 -8.505 -5.478 1.00 95.81 101 ILE A CA 1
ATOM 740 C C . ILE A 1 101 ? -8.929 -7.421 -4.901 1.00 95.81 101 ILE A C 1
ATOM 742 O O . ILE A 1 101 ? -8.470 -6.301 -4.692 1.00 95.81 101 ILE A O 1
ATOM 746 N N . VAL A 1 102 ? -10.187 -7.760 -4.629 1.00 97.50 102 VAL A N 1
ATOM 747 C CA . VAL A 1 102 ? -11.175 -6.839 -4.057 1.00 97.50 102 VAL A CA 1
ATOM 748 C C . VAL A 1 102 ? -11.494 -7.272 -2.634 1.00 97.50 102 VAL A C 1
ATOM 750 O O . VAL A 1 102 ? -11.917 -8.404 -2.399 1.00 97.50 102 VAL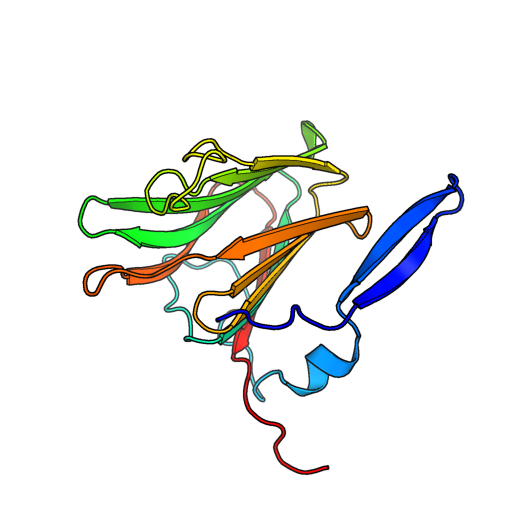 A O 1
ATOM 753 N N . VAL A 1 103 ? -11.320 -6.358 -1.685 1.00 96.88 103 VAL A N 1
ATOM 754 C CA . VAL A 1 103 ? -11.630 -6.559 -0.268 1.00 96.88 103 VAL A CA 1
ATOM 755 C C . VAL A 1 103 ? -12.745 -5.609 0.145 1.00 96.88 103 VAL A C 1
ATOM 757 O O . VAL A 1 103 ? -12.707 -4.425 -0.178 1.00 96.88 103 VAL A O 1
ATOM 760 N N . ARG A 1 104 ? -13.733 -6.135 0.875 1.00 96.00 104 ARG A N 1
ATOM 761 C CA . ARG A 1 104 ? -14.832 -5.366 1.475 1.00 96.00 104 ARG A CA 1
ATOM 762 C C . ARG A 1 104 ? -14.457 -4.987 2.907 1.00 96.00 104 ARG A C 1
ATOM 764 O O . ARG A 1 104 ? -14.381 -5.862 3.765 1.00 96.00 104 ARG A O 1
ATOM 771 N N . ALA A 1 105 ? -14.198 -3.707 3.140 1.00 94.00 105 ALA A N 1
ATOM 772 C CA . ALA A 1 105 ? -13.843 -3.121 4.432 1.00 94.00 105 ALA A CA 1
ATOM 773 C C . ALA A 1 105 ? -13.950 -1.586 4.330 1.00 94.00 105 ALA A C 1
ATOM 775 O O . ALA A 1 105 ? -13.923 -1.067 3.211 1.00 94.00 105 ALA A O 1
ATOM 776 N N . PRO A 1 106 ? -14.042 -0.848 5.454 1.00 94.25 106 PRO A N 1
ATOM 777 C CA . PRO A 1 106 ? -13.903 0.606 5.441 1.00 94.25 106 PRO A CA 1
ATOM 778 C C . PRO A 1 106 ? -12.641 1.014 4.671 1.00 94.25 106 PRO A C 1
ATOM 780 O O . PRO A 1 106 ? -11.532 0.582 4.993 1.00 94.25 106 PRO A O 1
ATOM 783 N N . ALA A 1 107 ? -12.845 1.768 3.593 1.00 95.38 107 ALA A N 1
ATOM 784 C CA . ALA A 1 107 ? -11.823 2.089 2.602 1.00 95.38 107 ALA A CA 1
ATOM 785 C C . ALA A 1 107 ? -11.354 3.547 2.698 1.00 95.38 107 ALA A C 1
ATOM 787 O O . ALA A 1 107 ? -10.753 4.070 1.769 1.00 95.38 107 ALA A O 1
ATOM 788 N N . ASP A 1 108 ? -11.616 4.201 3.825 1.00 96.56 108 ASP A N 1
ATOM 789 C CA . ASP A 1 108 ? -11.183 5.562 4.135 1.00 96.56 108 ASP A CA 1
ATOM 790 C C . ASP A 1 108 ? -9.689 5.641 4.479 1.00 96.56 108 ASP A C 1
ATOM 792 O O . ASP A 1 108 ? -9.083 6.711 4.390 1.00 96.56 108 ASP A O 1
ATOM 796 N N . LYS A 1 109 ? -9.070 4.508 4.844 1.00 97.38 109 LYS A N 1
ATOM 797 C CA . LYS A 1 109 ? -7.647 4.416 5.178 1.00 97.38 109 LYS A CA 1
ATOM 798 C C . LYS A 1 109 ? -7.022 3.085 4.770 1.00 97.38 109 LYS A C 1
ATOM 800 O O . LYS A 1 109 ? -7.502 2.007 5.126 1.00 97.38 109 LYS A O 1
ATOM 805 N N . VAL A 1 110 ? -5.855 3.170 4.132 1.00 98.25 110 VAL A N 1
ATOM 806 C CA . VAL A 1 110 ? -4.963 2.029 3.899 1.00 98.25 110 VAL A CA 1
ATOM 807 C C . VAL A 1 110 ? -3.539 2.366 4.340 1.00 98.25 110 VAL A C 1
ATOM 809 O O . VAL A 1 110 ? -3.042 3.470 4.105 1.00 98.25 110 VAL A O 1
ATOM 812 N N . ARG A 1 111 ? -2.867 1.405 4.976 1.00 98.44 111 ARG A N 1
ATOM 813 C CA . ARG A 1 111 ? -1.414 1.428 5.191 1.00 98.44 111 ARG A CA 1
ATOM 814 C C . ARG A 1 111 ? -0.767 0.393 4.280 1.00 98.44 111 ARG A C 1
ATOM 816 O O . ARG A 1 111 ? -1.196 -0.757 4.244 1.00 98.44 111 ARG A O 1
ATOM 823 N N . ILE A 1 112 ? 0.228 0.824 3.525 1.00 98.69 112 ILE A N 1
ATOM 824 C CA . ILE A 1 112 ? 0.910 0.082 2.471 1.00 98.69 112 ILE A CA 1
ATOM 825 C C . ILE A 1 112 ? 2.356 -0.094 2.916 1.00 98.69 112 ILE A C 1
ATOM 827 O O . ILE A 1 112 ? 3.096 0.884 3.017 1.00 98.69 112 ILE A O 1
ATOM 831 N N . LEU A 1 113 ? 2.750 -1.334 3.177 1.00 98.69 113 LEU A N 1
ATOM 832 C CA . LEU A 1 113 ? 4.126 -1.691 3.491 1.00 98.69 113 LEU A CA 1
ATOM 833 C C . LEU A 1 113 ? 4.744 -2.378 2.280 1.00 98.69 113 LEU A C 1
ATOM 835 O O . LEU A 1 113 ? 4.162 -3.313 1.726 1.00 98.69 113 LEU A O 1
ATOM 839 N N . VAL A 1 114 ? 5.925 -1.925 1.876 1.00 98.31 114 VAL A N 1
ATOM 840 C CA . VAL A 1 114 ? 6.716 -2.578 0.834 1.00 98.31 114 VAL A CA 1
ATOM 841 C C . VAL A 1 114 ? 8.110 -2.860 1.351 1.00 98.31 114 VAL A C 1
ATOM 843 O O . VAL A 1 114 ? 8.766 -1.970 1.882 1.00 98.31 114 VAL A O 1
ATOM 846 N N . ASP A 1 115 ? 8.565 -4.091 1.135 1.00 96.44 115 ASP A N 1
ATOM 847 C CA . ASP A 1 115 ? 9.955 -4.489 1.330 1.00 96.44 115 ASP A CA 1
ATOM 848 C C . ASP A 1 115 ? 10.444 -5.299 0.122 1.00 96.44 115 ASP A C 1
ATOM 850 O O . ASP A 1 115 ? 10.112 -6.478 -0.078 1.00 96.44 115 ASP A O 1
ATOM 854 N N . GLY A 1 116 ? 11.163 -4.616 -0.771 1.00 93.62 116 GLY A N 1
ATOM 855 C CA . GLY A 1 116 ? 11.578 -5.143 -2.067 1.00 93.62 116 GLY A CA 1
ATOM 856 C C . GLY A 1 116 ? 10.394 -5.552 -2.951 1.00 93.62 116 GLY A C 1
ATOM 857 O O . GLY A 1 116 ? 9.807 -4.731 -3.659 1.00 93.62 116 GLY A O 1
ATOM 858 N N . SER A 1 117 ? 10.086 -6.852 -2.951 1.00 94.19 117 SER A N 1
ATOM 859 C CA . SER A 1 117 ? 8.986 -7.457 -3.728 1.00 94.19 117 SER A CA 1
ATOM 860 C C . SER A 1 117 ? 7.798 -7.886 -2.871 1.00 94.19 117 SER A C 1
ATOM 862 O O . SER A 1 117 ? 6.805 -8.351 -3.420 1.00 94.19 117 SER A O 1
ATOM 864 N N . LEU A 1 118 ? 7.879 -7.775 -1.546 1.00 96.44 118 LEU A N 1
ATOM 865 C CA . LEU A 1 118 ? 6.737 -7.990 -0.667 1.00 96.44 118 LEU A CA 1
ATOM 866 C C . LEU A 1 118 ? 5.905 -6.705 -0.606 1.00 96.44 118 LEU A C 1
ATOM 868 O O . LEU A 1 118 ? 6.453 -5.643 -0.330 1.00 96.44 118 LEU A O 1
ATOM 872 N N . LEU A 1 119 ? 4.606 -6.814 -0.876 1.00 97.69 119 LEU A N 1
ATOM 873 C CA . LEU A 1 119 ? 3.612 -5.753 -0.731 1.00 97.69 119 LEU A CA 1
ATOM 874 C C . LEU A 1 119 ? 2.563 -6.211 0.279 1.00 97.69 119 LEU A C 1
ATOM 876 O O . LEU A 1 119 ? 1.951 -7.262 0.092 1.00 97.69 119 LEU A O 1
ATOM 880 N N . GLU A 1 120 ? 2.314 -5.410 1.306 1.00 98.50 120 GLU A N 1
ATOM 881 C CA . GLU A 1 120 ? 1.252 -5.650 2.278 1.00 98.50 120 GLU A CA 1
ATOM 882 C C . GLU A 1 120 ? 0.336 -4.430 2.387 1.00 98.50 120 GLU A C 1
ATOM 884 O O . GLU A 1 120 ? 0.795 -3.308 2.586 1.00 98.50 120 GLU A O 1
ATOM 889 N N . LEU A 1 121 ? -0.972 -4.655 2.259 1.00 98.56 121 LEU A N 1
ATOM 890 C CA . LEU A 1 121 ? -2.011 -3.648 2.465 1.00 98.56 121 LEU A CA 1
ATOM 891 C C . LEU A 1 121 ? -2.747 -3.967 3.758 1.00 98.56 121 LEU A C 1
ATOM 893 O O . LEU A 1 121 ? -3.263 -5.070 3.892 1.00 98.56 121 LEU A O 1
ATOM 897 N N . PHE A 1 122 ? -2.842 -3.002 4.665 1.00 98.25 122 PHE A N 1
ATOM 898 C CA . PHE A 1 122 ? -3.651 -3.069 5.879 1.00 98.25 122 PHE A CA 1
ATOM 899 C C . PHE A 1 122 ? -4.808 -2.088 5.739 1.00 98.25 122 PHE A C 1
ATOM 901 O O . PHE A 1 122 ? -4.595 -0.878 5.633 1.00 98.25 122 PHE A O 1
ATOM 908 N N . ILE A 1 123 ? -6.025 -2.622 5.693 1.00 97.56 123 ILE A N 1
ATOM 909 C CA . ILE A 1 123 ? -7.230 -1.908 5.269 1.00 97.56 123 ILE A CA 1
ATOM 910 C C . ILE A 1 123 ? -8.160 -1.767 6.465 1.00 97.56 123 ILE A C 1
ATOM 912 O O . ILE A 1 123 ? -8.658 -2.778 6.970 1.00 97.56 123 ILE A O 1
ATOM 916 N N . GLY A 1 124 ? -8.362 -0.521 6.908 1.00 89.31 124 GLY A N 1
ATOM 917 C CA . GLY A 1 124 ? -9.336 -0.160 7.942 1.00 89.31 124 GLY A CA 1
ATOM 918 C C . GLY A 1 124 ? -9.338 -1.084 9.159 1.00 89.31 124 GLY A C 1
ATOM 919 O O . GLY A 1 124 ? -10.418 -1.472 9.564 1.00 89.31 124 GLY A O 1
ATOM 920 N N . ASP A 1 125 ? -8.151 -1.519 9.616 1.00 92.19 125 ASP A N 1
ATOM 921 C CA . ASP A 1 125 ? -7.881 -2.507 10.685 1.00 92.19 125 ASP A CA 1
ATOM 922 C C . ASP A 1 125 ? -8.616 -3.864 10.626 1.00 92.19 125 ASP A C 1
ATOM 924 O O . ASP A 1 125 ? -8.528 -4.664 11.561 1.00 92.19 125 ASP A O 1
ATOM 928 N N . ARG A 1 126 ? -9.286 -4.158 9.508 1.00 93.50 126 ARG A N 1
ATOM 929 C CA . ARG A 1 126 ? -10.167 -5.323 9.333 1.00 93.50 126 ARG A CA 1
ATOM 930 C C . ARG A 1 126 ? -9.656 -6.340 8.331 1.00 93.50 126 ARG A C 1
ATOM 932 O O . ARG A 1 126 ? -10.053 -7.501 8.384 1.00 93.50 126 ARG A O 1
ATOM 939 N N . ALA A 1 127 ? -8.810 -5.923 7.395 1.00 94.75 127 ALA A N 1
ATOM 940 C CA . ALA A 1 127 ? -8.336 -6.809 6.346 1.00 94.75 127 ALA A CA 1
ATOM 941 C C . ALA A 1 127 ? -6.879 -6.558 5.974 1.00 94.75 127 ALA A C 1
ATOM 943 O O . ALA A 1 127 ? -6.351 -5.450 6.097 1.00 94.75 127 ALA A O 1
ATOM 944 N N . THR A 1 128 ? -6.242 -7.616 5.475 1.00 96.81 128 THR A N 1
ATOM 945 C CA . THR A 1 128 ? -4.868 -7.572 4.986 1.00 96.81 128 THR A CA 1
ATOM 946 C C . THR A 1 128 ? -4.775 -8.250 3.624 1.00 96.81 128 THR A C 1
ATOM 948 O O . THR A 1 128 ? -5.317 -9.338 3.437 1.00 96.81 128 THR A O 1
ATOM 951 N N . ILE A 1 129 ? -4.070 -7.628 2.680 1.00 96.88 129 ILE A N 1
ATOM 952 C CA . ILE A 1 129 ? -3.658 -8.252 1.414 1.00 96.88 129 ILE A CA 1
ATOM 953 C C . ILE A 1 129 ? -2.139 -8.385 1.452 1.00 96.88 129 ILE A C 1
ATOM 955 O O . ILE A 1 129 ? -1.456 -7.394 1.682 1.00 96.88 129 ILE A O 1
ATOM 959 N N . THR A 1 130 ? -1.610 -9.582 1.203 1.00 96.06 130 THR A N 1
ATOM 960 C CA . THR A 1 130 ? -0.165 -9.832 1.110 1.00 96.06 130 THR A CA 1
ATOM 961 C C . THR A 1 130 ? 0.158 -10.367 -0.277 1.00 96.06 130 THR A C 1
ATOM 963 O O . THR A 1 130 ? -0.350 -11.415 -0.674 1.00 96.06 130 THR A O 1
ATOM 966 N N . GLU A 1 131 ? 1.029 -9.675 -1.005 1.00 94.62 131 GLU A N 1
ATOM 967 C CA . GLU A 1 131 ? 1.387 -10.021 -2.375 1.00 94.62 131 GLU A CA 1
ATOM 968 C C . GLU A 1 131 ? 2.884 -9.964 -2.663 1.00 94.62 131 GLU A C 1
ATOM 970 O O . GLU A 1 131 ? 3.667 -9.297 -1.985 1.00 94.62 131 GLU A O 1
ATOM 975 N N . ARG A 1 132 ? 3.281 -10.697 -3.709 1.00 93.38 132 ARG A N 1
ATOM 976 C CA . ARG A 1 132 ? 4.640 -10.669 -4.259 1.00 93.38 132 ARG A CA 1
ATOM 977 C C . ARG A 1 132 ? 4.626 -9.970 -5.612 1.00 93.38 132 ARG A C 1
ATOM 979 O O . ARG A 1 132 ? 4.145 -10.537 -6.587 1.00 93.38 132 ARG A O 1
ATOM 986 N N . ILE A 1 133 ? 5.200 -8.773 -5.671 1.00 94.12 133 ILE A N 1
ATOM 987 C CA . ILE A 1 133 ? 5.340 -7.977 -6.892 1.00 94.12 133 ILE A CA 1
ATOM 988 C C . ILE A 1 133 ? 6.806 -7.974 -7.323 1.00 94.12 133 ILE A C 1
ATOM 990 O O . ILE A 1 133 ? 7.656 -7.316 -6.721 1.00 94.12 133 ILE A O 1
ATOM 994 N N . TYR A 1 134 ? 7.113 -8.715 -8.384 1.00 93.19 134 TYR A N 1
ATOM 995 C CA . TYR A 1 134 ? 8.452 -8.747 -8.967 1.00 93.19 134 TYR A CA 1
ATOM 996 C C . TYR A 1 134 ? 8.583 -7.677 -10.044 1.00 93.19 134 TYR A C 1
ATOM 998 O O . TYR A 1 134 ? 7.925 -7.757 -11.080 1.00 93.19 134 TYR A O 1
ATOM 1006 N N . ARG A 1 135 ? 9.446 -6.690 -9.794 1.00 93.06 135 ARG A N 1
ATOM 1007 C CA . ARG A 1 135 ? 9.721 -5.605 -10.740 1.00 93.06 135 ARG A CA 1
ATOM 1008 C C . ARG A 1 135 ? 10.567 -6.120 -11.903 1.00 93.06 135 ARG A C 1
ATOM 1010 O O . ARG A 1 135 ? 11.525 -6.869 -11.697 1.00 93.06 135 ARG A O 1
ATOM 1017 N N . ARG A 1 136 ? 10.230 -5.694 -13.111 1.00 93.69 136 ARG A N 1
ATOM 1018 C CA . ARG A 1 136 ? 11.060 -5.815 -14.310 1.00 93.69 136 ARG A CA 1
ATOM 1019 C C . ARG A 1 136 ? 12.104 -4.689 -14.322 1.00 93.69 136 ARG A C 1
ATOM 1021 O O . ARG A 1 136 ? 11.893 -3.667 -13.669 1.00 93.69 136 ARG A O 1
ATOM 1028 N N . PRO A 1 137 ? 13.222 -4.836 -15.055 1.00 94.19 137 PRO A N 1
ATOM 1029 C CA . PRO A 1 137 ? 14.258 -3.800 -15.120 1.00 94.19 137 PRO A CA 1
ATOM 1030 C C . PRO A 1 137 ? 13.776 -2.434 -15.633 1.00 94.19 137 PRO A C 1
ATOM 1032 O O . PRO A 1 137 ? 14.383 -1.417 -15.316 1.00 94.19 137 PRO A O 1
ATOM 1035 N N . ASP A 1 138 ? 12.710 -2.413 -16.431 1.00 95.19 138 ASP A N 1
ATOM 1036 C CA . ASP A 1 138 ? 12.104 -1.228 -17.041 1.00 95.19 138 ASP A CA 1
ATOM 1037 C C . ASP A 1 138 ? 10.877 -0.697 -16.276 1.00 95.19 138 ASP A C 1
ATOM 1039 O O . ASP A 1 138 ? 10.277 0.301 -16.685 1.00 95.19 138 ASP A O 1
ATOM 1043 N N . ASP A 1 139 ? 10.512 -1.318 -15.149 1.00 97.00 139 ASP A N 1
ATOM 1044 C CA . ASP A 1 139 ? 9.467 -0.792 -14.277 1.00 97.00 139 ASP A CA 1
ATOM 1045 C C . ASP A 1 139 ? 9.969 0.431 -13.502 1.00 97.00 139 ASP A C 1
ATOM 1047 O O . ASP A 1 139 ? 11.036 0.438 -12.888 1.00 97.00 139 ASP A O 1
ATOM 1051 N N . THR A 1 140 ? 9.145 1.472 -13.467 1.00 97.69 140 THR A N 1
ATOM 1052 C CA . THR A 1 140 ? 9.380 2.681 -12.680 1.00 97.69 140 THR A CA 1
ATOM 1053 C C . THR A 1 140 ? 8.614 2.593 -11.363 1.00 97.69 140 THR A C 1
ATOM 1055 O O . THR A 1 140 ? 7.383 2.550 -11.362 1.00 97.69 140 THR A O 1
ATOM 1058 N N . ALA A 1 141 ? 9.333 2.597 -10.239 1.00 97.81 141 ALA A N 1
ATOM 1059 C CA . ALA A 1 141 ? 8.740 2.704 -8.909 1.00 97.81 141 ALA A CA 1
ATOM 1060 C C . ALA A 1 141 ? 8.439 4.173 -8.588 1.00 97.81 141 ALA A C 1
ATOM 1062 O O . ALA A 1 141 ? 9.338 4.982 -8.353 1.00 97.81 141 ALA A O 1
ATOM 1063 N N . GLU A 1 142 ? 7.161 4.525 -8.611 1.00 97.44 142 GLU A N 1
ATOM 1064 C CA . GLU A 1 142 ? 6.697 5.892 -8.412 1.00 97.44 142 GLU A CA 1
ATOM 1065 C C . GLU A 1 142 ? 5.313 5.880 -7.768 1.00 97.44 142 GLU A C 1
ATOM 1067 O O . GLU A 1 142 ? 4.444 5.082 -8.120 1.00 97.44 142 GLU A O 1
ATOM 1072 N N . LEU A 1 143 ? 5.113 6.809 -6.847 1.00 98.50 143 LEU A N 1
ATOM 1073 C CA . LEU A 1 143 ? 3.832 7.127 -6.262 1.00 98.50 143 LEU A CA 1
ATOM 1074 C C . LEU A 1 143 ? 3.139 8.167 -7.137 1.00 98.50 143 LEU A C 1
ATOM 1076 O O . LEU A 1 143 ? 3.675 9.254 -7.366 1.00 98.50 143 LEU A O 1
ATOM 1080 N N . ALA A 1 144 ? 1.932 7.855 -7.588 1.00 97.44 144 ALA A N 1
ATOM 1081 C CA . ALA A 1 144 ? 1.022 8.831 -8.172 1.00 97.44 144 ALA A CA 1
ATOM 1082 C C . ALA A 1 144 ? -0.376 8.610 -7.605 1.00 97.44 144 ALA A C 1
ATOM 1084 O O . ALA A 1 144 ? -0.860 7.480 -7.583 1.00 97.44 144 ALA A O 1
ATOM 1085 N N . VAL A 1 145 ? -1.022 9.684 -7.163 1.00 97.38 145 VAL A N 1
ATOM 1086 C CA . VAL A 1 145 ? -2.358 9.625 -6.567 1.00 97.38 145 VAL A CA 1
ATOM 1087 C C . VAL A 1 145 ? -3.315 10.469 -7.400 1.00 97.38 145 VAL A C 1
ATOM 1089 O O . VAL A 1 145 ? -2.952 11.546 -7.872 1.00 97.38 145 VAL A O 1
ATOM 1092 N N . SER A 1 146 ? -4.511 9.946 -7.654 1.00 95.62 146 SER A N 1
ATOM 1093 C CA . SER A 1 146 ? -5.520 10.584 -8.506 1.00 95.62 146 SER A CA 1
ATOM 1094 C C . SER A 1 146 ? -6.938 10.194 -8.094 1.00 95.62 146 SER A C 1
ATOM 1096 O O . SER A 1 146 ? -7.122 9.182 -7.417 1.00 95.62 146 SER A O 1
ATOM 1098 N N . GLY A 1 147 ? -7.931 10.966 -8.541 1.00 93.25 147 GLY A N 1
ATOM 1099 C CA . GLY A 1 147 ? -9.270 10.934 -7.941 1.00 93.25 147 GLY A CA 1
ATOM 1100 C C . GLY A 1 147 ? -9.282 11.723 -6.631 1.00 93.25 147 GLY A C 1
ATOM 1101 O O . GLY A 1 147 ? -8.323 12.456 -6.397 1.00 93.25 147 GLY A O 1
ATOM 1102 N N . GLY A 1 148 ? -10.336 11.549 -5.828 1.00 86.88 148 GLY A N 1
ATOM 1103 C CA . GLY A 1 148 ? -10.527 12.154 -4.502 1.00 86.88 148 GLY A CA 1
ATOM 1104 C C . GLY A 1 148 ? -10.505 13.686 -4.439 1.00 86.88 148 GLY A C 1
ATOM 1105 O O . GLY A 1 148 ? -9.731 14.357 -5.119 1.00 86.88 148 GLY A O 1
ATOM 1106 N N . SER A 1 149 ? -11.350 14.268 -3.594 1.00 87.50 149 SER A N 1
ATOM 1107 C CA . S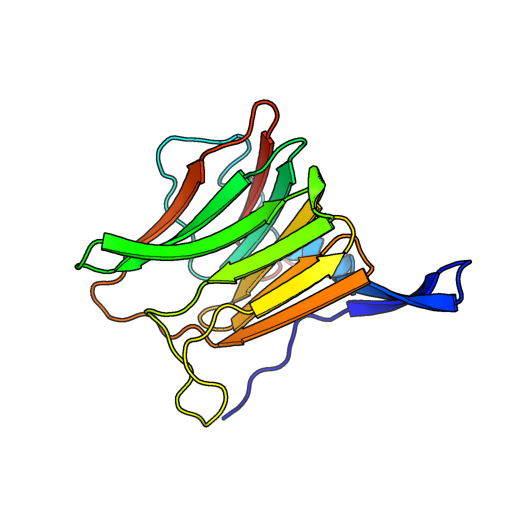ER A 1 149 ? -11.283 15.700 -3.277 1.00 87.50 149 SER A CA 1
ATOM 1108 C C . SER A 1 149 ? -10.458 15.978 -2.016 1.00 87.50 149 SER A C 1
ATOM 1110 O O . SER A 1 149 ? -9.703 16.951 -1.984 1.00 87.50 149 SER A O 1
ATOM 1112 N N . GLU A 1 150 ? -10.513 15.084 -1.024 1.00 91.56 150 GLU A N 1
ATOM 1113 C CA . GLU A 1 150 ? -9.731 15.172 0.211 1.00 91.56 150 GLU A CA 1
ATOM 1114 C C . GLU A 1 150 ? -8.892 13.907 0.399 1.00 91.56 150 GLU A C 1
ATOM 1116 O O . GLU A 1 150 ? -9.393 12.826 0.719 1.00 91.56 150 GLU A O 1
ATOM 1121 N N . ILE A 1 151 ? -7.585 14.044 0.172 1.00 95.69 151 ILE A N 1
ATOM 1122 C CA . ILE A 1 151 ? -6.630 12.940 0.255 1.00 95.69 151 ILE A CA 1
ATOM 1123 C C . ILE A 1 151 ? -5.456 13.371 1.127 1.00 95.69 151 ILE A C 1
ATOM 1125 O O . ILE A 1 151 ? -4.831 14.403 0.870 1.00 95.69 151 ILE A O 1
ATOM 1129 N N . THR A 1 152 ? -5.096 12.536 2.101 1.00 96.88 152 THR A N 1
ATOM 1130 C CA . THR A 1 152 ? -3.810 12.655 2.795 1.00 96.88 152 THR A CA 1
ATOM 1131 C C . THR A 1 152 ? -2.910 11.489 2.433 1.00 96.88 152 THR A C 1
ATOM 1133 O O . THR A 1 152 ? -3.361 10.357 2.248 1.00 96.88 152 THR A O 1
ATOM 1136 N N . VAL A 1 153 ? -1.624 11.785 2.271 1.00 97.88 153 VAL A N 1
ATOM 1137 C CA . VAL A 1 153 ? -0.610 10.810 1.883 1.00 97.88 153 VAL A CA 1
ATOM 1138 C C . VAL A 1 153 ? 0.640 11.121 2.670 1.00 97.88 153 VAL A C 1
ATOM 1140 O O . VAL A 1 153 ? 1.210 12.196 2.498 1.00 97.88 153 VAL A O 1
ATOM 1143 N N . THR A 1 154 ? 1.105 10.169 3.467 1.00 98.50 154 THR A N 1
ATOM 1144 C CA . THR A 1 154 ? 2.39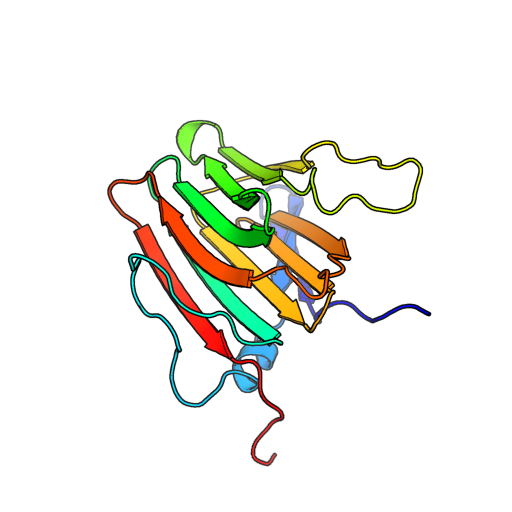2 10.308 4.147 1.00 98.50 154 THR A CA 1
ATOM 1145 C C . THR A 1 154 ? 3.175 9.019 4.033 1.00 98.50 154 THR A C 1
AT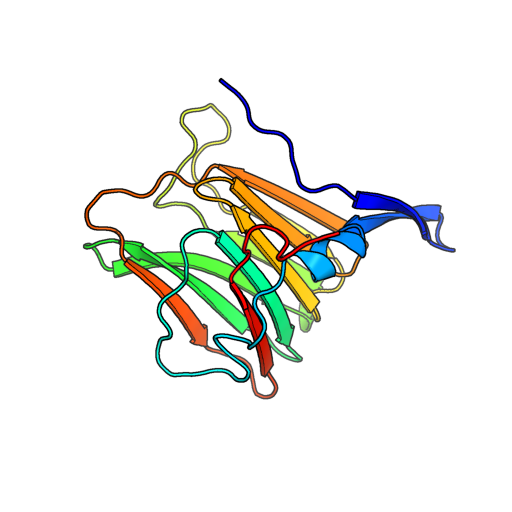OM 1147 O O . THR A 1 154 ? 2.633 7.942 4.278 1.00 98.50 154 THR A O 1
ATOM 1150 N N . GLY A 1 155 ? 4.440 9.120 3.636 1.00 98.44 155 GLY A N 1
ATOM 1151 C CA . GLY A 1 155 ? 5.280 7.963 3.368 1.00 98.44 155 GLY A CA 1
ATOM 1152 C C . GLY A 1 155 ? 6.705 8.154 3.852 1.00 98.44 155 GLY A C 1
ATOM 1153 O O . GLY A 1 155 ? 7.289 9.225 3.680 1.00 98.44 155 GLY A O 1
ATOM 1154 N N . TRP A 1 156 ? 7.263 7.094 4.423 1.00 98.56 156 TRP A N 1
ATOM 1155 C CA . TRP A 1 156 ? 8.636 7.024 4.906 1.00 98.56 156 TRP A CA 1
ATOM 1156 C C . TRP A 1 156 ? 9.376 5.884 4.228 1.00 98.56 156 TRP A C 1
ATOM 1158 O O . TRP A 1 156 ? 8.810 4.817 3.991 1.00 98.56 156 TRP A O 1
ATOM 1168 N N . GLU A 1 157 ? 10.652 6.110 3.929 1.00 98.38 157 GLU A N 1
ATOM 1169 C CA . GLU A 1 157 ? 11.558 5.014 3.607 1.00 98.38 157 GLU A CA 1
ATOM 1170 C C . GLU A 1 157 ? 11.740 4.146 4.853 1.00 98.38 157 GLU A C 1
ATOM 1172 O O . GLU A 1 157 ? 11.804 4.665 5.970 1.00 98.38 157 GLU A O 1
ATOM 1177 N N . VAL A 1 158 ? 11.796 2.831 4.655 1.00 97.25 158 VAL A N 1
ATOM 1178 C CA . VAL A 1 158 ? 12.109 1.874 5.717 1.00 97.25 158 VAL A CA 1
ATOM 1179 C C . VAL A 1 158 ? 13.616 1.652 5.707 1.00 97.25 158 VAL A C 1
ATOM 1181 O O . VAL A 1 158 ? 14.167 1.149 4.728 1.00 97.25 158 VAL A O 1
ATOM 1184 N N . VAL A 1 159 ? 14.277 2.040 6.791 1.00 95.00 159 VAL A N 1
ATOM 1185 C CA . VAL A 1 159 ? 15.726 1.948 6.976 1.00 95.00 159 VAL A CA 1
ATOM 1186 C C . VAL A 1 159 ? 16.052 1.036 8.155 1.00 95.00 159 VAL A C 1
ATOM 1188 O O . VAL A 1 159 ? 15.221 0.798 9.032 1.00 95.00 159 VAL A O 1
ATOM 1191 N N . ALA A 1 160 ? 17.273 0.502 8.176 1.00 86.56 160 ALA A N 1
ATOM 1192 C CA . ALA A 1 160 ? 17.751 -0.226 9.345 1.00 86.56 160 ALA A CA 1
ATOM 1193 C C . ALA A 1 160 ? 17.725 0.695 10.584 1.00 86.56 160 ALA A C 1
ATOM 1195 O O . ALA A 1 160 ? 18.029 1.884 10.441 1.00 86.56 160 ALA A O 1
ATOM 1196 N N . PRO A 1 161 ? 17.402 0.172 11.783 1.00 77.19 161 PRO A N 1
ATOM 1197 C CA . PRO A 1 161 ? 17.434 0.960 13.008 1.00 77.19 161 PRO A CA 1
ATOM 1198 C C . PRO A 1 161 ? 18.797 1.635 13.188 1.00 77.19 161 PRO A C 1
ATOM 1200 O O . PRO A 1 161 ? 19.836 0.972 13.151 1.00 77.19 161 PRO A O 1
ATOM 1203 N N . THR A 1 162 ? 18.792 2.950 13.386 1.00 66.88 162 THR A N 1
ATOM 1204 C CA . THR A 1 162 ? 19.976 3.706 13.799 1.00 66.88 162 THR A CA 1
ATOM 1205 C C . THR A 1 162 ? 20.091 3.608 15.320 1.00 66.88 162 THR A C 1
ATOM 1207 O O . THR A 1 162 ? 19.599 4.483 16.023 1.00 66.88 162 THR A O 1
ATOM 1210 N N . ASP A 1 163 ? 20.698 2.516 15.788 1.00 59.09 163 ASP A N 1
ATOM 1211 C CA . ASP A 1 163 ? 21.021 2.178 17.185 1.00 59.09 163 ASP A CA 1
ATOM 1212 C C . ASP A 1 163 ? 19.828 1.884 18.127 1.00 59.09 163 ASP A C 1
ATOM 1214 O O . ASP A 1 163 ? 18.796 2.553 18.114 1.00 59.09 163 ASP A O 1
ATOM 1218 N N . GLY A 1 164 ? 19.982 0.831 18.941 1.00 51.38 164 GLY A N 1
ATOM 1219 C CA . GLY A 1 164 ? 19.067 0.426 20.018 1.00 51.38 164 GLY A CA 1
ATOM 1220 C C . GLY A 1 164 ? 19.679 0.607 21.399 1.00 51.38 164 GLY A C 1
ATOM 1221 O O . GLY A 1 164 ? 20.910 0.824 21.478 1.00 51.38 164 GLY A O 1
#

Radius of gyration: 15.45 Å; chains: 1; bounding box: 40×36×42 Å

Secondary structure (DSSP, 8-state):
---PPPPEEEEE-TTSPEEEEE-GGGGGGB-SS-SBSS--S-EEPPSEEEEEEEESS-EEEEEEE-TTS-EEEEEEETTTTEEEEE-TTS--SSTT-SPPEEEES--SEEEEEEETTEEEEEETTTEEEEEE----TT-EEEEEEEE-SSEEEEEEEB---S--

pLDDT: mean 93.93, std 7.4, range [51.38, 98.69]

Organism: Streptomyces muensis (NCBI:txid1077944)